Protein AF-A0A090MB06-F1 (afdb_monomer)

Sequence (68 aa):
MPFVHIAWLPKTARNAEVRKEVAKAVINALVNVKSAEISPDKVVVRFSEAVDGFALPAGHTHESVEKK

pLDDT: mean 82.99, std 13.72, range [49.0, 96.69]

InterPro domains:
  IPR014347 Tautomerase/MIF superfamily [SSF55331] (1-50)

Foldseek 3Di:
DEEAEAEEADDPVCDPVVLVVVLVVVLVVQVVPVVNVDDSVPYHYHYDYDNDDDDDPPPADPVRDDDD

Nearest PDB structures (foldseek):
  3m21-assembly1_C  TM=7.219E-01  e=1.245E-02  Helicobacter pylori 26695
  3m21-assembly1_F  TM=7.187E-01  e=7.516E-02  Helicobacter pylori 26695
  8ghp-assembly1_A  TM=4.046E-01  e=2.937E+00  Homo sapiens
  6uoa-assembly1_B  TM=2.787E-01  e=3.373E+00  Homo sapiens

Organism: Ostreococcus tauri (NCBI:txid70448)

Secondary structure (DSSP, 8-state):
--EEEEEE---TT--HHHHHHHHHHHHHHHHH-GGG---GGG-EEEEEE-SS--PPPTT--TTS----

Radius of gyration: 14.13 Å; Cα contacts (8 Å, |Δi|>4): 64; chains: 1; bounding box: 26×36×28 Å

Structure (mmCIF, N/CA/C/O backbone):
data_AF-A0A090MB06-F1
#
_entry.id   AF-A0A090MB06-F1
#
loop_
_atom_site.group_PDB
_atom_site.id
_atom_site.type_symbol
_atom_site.label_atom_id
_atom_site.label_alt_id
_atom_site.label_comp_id
_atom_site.label_asym_id
_atom_site.label_entity_id
_atom_site.label_seq_id
_atom_site.pdbx_PDB_ins_code
_atom_site.Cartn_x
_atom_site.Cartn_y
_atom_site.Cartn_z
_atom_site.occupancy
_atom_site.B_iso_or_equiv
_atom_site.auth_seq_id
_atom_site.auth_comp_id
_atom_site.auth_asym_id
_atom_site.auth_atom_id
_atom_site.pdbx_PDB_model_num
ATOM 1 N N . MET A 1 1 ? -1.370 -6.215 12.818 1.00 83.06 1 MET A N 1
ATOM 2 C CA . MET A 1 1 ? -0.393 -5.235 12.290 1.00 83.06 1 MET A CA 1
ATOM 3 C C . MET A 1 1 ? -0.087 -5.594 10.842 1.00 83.06 1 MET A C 1
ATOM 5 O O . MET A 1 1 ? 0.685 -6.520 10.619 1.00 83.06 1 MET A O 1
ATOM 9 N N . PRO A 1 2 ? -0.761 -4.971 9.866 1.00 89.94 2 PRO A N 1
ATOM 10 C CA . PRO A 1 2 ? -0.559 -5.289 8.456 1.00 89.94 2 PRO A CA 1
ATOM 11 C C . PRO A 1 2 ? 0.810 -4.826 7.943 1.00 89.94 2 PRO A C 1
ATOM 13 O O . PRO A 1 2 ? 1.224 -3.688 8.176 1.00 89.94 2 PRO A O 1
ATOM 16 N N . PHE A 1 3 ? 1.474 -5.696 7.187 1.00 93.06 3 PHE A N 1
ATOM 17 C CA . PHE A 1 3 ? 2.644 -5.359 6.385 1.00 93.06 3 PHE A CA 1
ATOM 18 C C . PHE A 1 3 ? 2.273 -5.512 4.911 1.00 93.06 3 PHE A C 1
ATOM 20 O O . PHE A 1 3 ? 1.905 -6.603 4.477 1.00 93.06 3 PHE A O 1
ATOM 27 N N . VAL A 1 4 ? 2.358 -4.426 4.147 1.00 93.94 4 VAL A N 1
ATOM 28 C CA . VAL A 1 4 ? 2.054 -4.413 2.714 1.00 93.94 4 VAL A CA 1
ATOM 29 C C . VAL A 1 4 ? 3.331 -4.151 1.939 1.00 93.94 4 VAL A C 1
ATOM 31 O O . VAL A 1 4 ? 4.008 -3.143 2.145 1.00 93.94 4 VAL A O 1
ATOM 34 N N . HIS A 1 5 ? 3.644 -5.050 1.014 1.00 91.62 5 HIS A N 1
ATOM 35 C CA . HIS A 1 5 ? 4.742 -4.875 0.079 1.00 91.62 5 HIS A CA 1
ATOM 36 C C . HIS A 1 5 ? 4.188 -4.610 -1.318 1.00 91.62 5 HIS A C 1
ATOM 38 O O . HIS A 1 5 ? 3.450 -5.426 -1.861 1.00 91.62 5 HIS A O 1
ATOM 44 N N . ILE A 1 6 ? 4.559 -3.472 -1.898 1.00 89.94 6 ILE A N 1
ATOM 45 C CA . ILE A 1 6 ? 4.198 -3.089 -3.259 1.00 89.94 6 ILE A CA 1
ATOM 46 C C . ILE A 1 6 ? 5.448 -3.211 -4.122 1.00 89.94 6 ILE A C 1
ATOM 48 O O . ILE A 1 6 ? 6.347 -2.370 -4.057 1.00 89.94 6 ILE A O 1
ATOM 52 N N . ALA A 1 7 ? 5.498 -4.272 -4.919 1.00 86.25 7 ALA A N 1
ATOM 53 C CA . ALA A 1 7 ? 6.489 -4.436 -5.968 1.00 86.25 7 ALA A CA 1
ATOM 54 C C . ALA A 1 7 ? 5.906 -3.886 -7.274 1.00 86.25 7 ALA A C 1
ATOM 56 O O . ALA A 1 7 ? 4.833 -4.309 -7.707 1.00 86.25 7 ALA A O 1
ATOM 57 N N . TRP A 1 8 ? 6.576 -2.920 -7.899 1.00 83.44 8 TRP A N 1
ATOM 58 C CA . TRP A 1 8 ? 6.083 -2.314 -9.138 1.00 83.44 8 TRP A CA 1
ATOM 59 C C . TRP A 1 8 ? 7.207 -2.030 -10.133 1.00 83.44 8 TRP A C 1
ATOM 61 O O . TRP A 1 8 ? 8.354 -1.814 -9.758 1.00 83.44 8 TRP A O 1
ATOM 71 N N . LEU A 1 9 ? 6.882 -2.035 -11.425 1.00 81.62 9 LEU A N 1
ATOM 72 C CA . LEU A 1 9 ? 7.864 -1.743 -12.475 1.00 81.62 9 LEU A CA 1
ATOM 73 C C . LEU A 1 9 ? 8.470 -0.330 -12.307 1.00 81.62 9 LEU A C 1
ATOM 75 O O . LEU A 1 9 ? 7.733 0.619 -12.012 1.00 81.62 9 LEU A O 1
ATOM 79 N N . PRO A 1 10 ? 9.774 -0.130 -12.522 1.00 76.19 10 PRO A N 1
ATOM 80 C CA . PRO A 1 10 ? 10.345 1.210 -12.510 1.00 76.19 10 PRO A CA 1
ATOM 81 C C . PRO A 1 10 ? 9.717 2.062 -13.630 1.00 76.19 10 PRO A C 1
ATOM 83 O O . PRO A 1 10 ? 9.684 1.674 -14.796 1.00 76.19 10 PRO A O 1
ATOM 86 N N . LYS A 1 11 ? 9.168 3.227 -13.268 1.00 77.25 11 LYS A N 1
ATOM 87 C CA . LYS A 1 11 ? 8.685 4.262 -14.201 1.00 77.25 11 LYS A CA 1
ATOM 88 C C . LYS A 1 11 ? 8.982 5.636 -13.611 1.00 77.25 11 LYS A C 1
ATOM 90 O O . LYS A 1 11 ? 8.788 5.826 -12.414 1.00 77.25 11 LYS A O 1
ATOM 95 N N . THR A 1 12 ? 9.344 6.614 -14.441 1.00 71.75 12 THR A 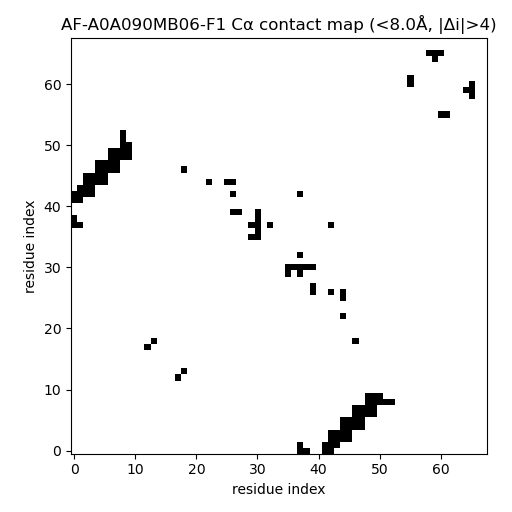N 1
ATOM 96 C CA . THR A 1 12 ? 9.686 7.983 -13.998 1.00 71.75 12 THR A CA 1
ATOM 97 C C . THR A 1 12 ? 8.586 8.638 -13.156 1.00 71.75 12 THR A C 1
ATOM 99 O O . THR A 1 12 ? 8.873 9.332 -12.188 1.00 71.75 12 THR A O 1
ATOM 102 N N . ALA A 1 13 ? 7.316 8.354 -13.462 1.00 73.62 13 ALA A N 1
ATOM 103 C CA . ALA A 1 13 ? 6.170 8.869 -12.712 1.00 73.62 13 ALA A CA 1
ATOM 104 C C . ALA A 1 13 ? 6.024 8.291 -11.283 1.00 73.62 13 ALA A C 1
ATOM 106 O O . ALA A 1 13 ? 5.217 8.784 -10.510 1.00 73.62 13 ALA A O 1
ATOM 107 N N . ARG A 1 14 ? 6.772 7.247 -10.899 1.00 80.50 14 ARG A N 1
ATOM 108 C CA . ARG A 1 14 ? 6.658 6.532 -9.607 1.00 80.50 14 ARG A CA 1
ATOM 109 C C . ARG A 1 14 ? 7.644 7.064 -8.557 1.00 80.50 14 ARG A C 1
ATOM 111 O O . ARG A 1 14 ? 8.372 6.306 -7.904 1.00 80.50 14 ARG A O 1
ATOM 118 N N . ASN A 1 15 ? 7.673 8.389 -8.437 1.00 87.88 15 ASN A N 1
ATOM 119 C CA . ASN A 1 15 ? 8.563 9.146 -7.559 1.00 87.88 15 ASN A CA 1
ATOM 120 C C . ASN A 1 15 ? 8.119 9.094 -6.076 1.00 87.88 15 ASN A C 1
ATOM 122 O O . ASN A 1 15 ? 7.164 8.403 -5.715 1.00 87.88 15 ASN A O 1
ATOM 126 N N . ALA A 1 16 ? 8.833 9.805 -5.199 1.00 90.56 16 ALA A N 1
ATOM 127 C CA . ALA A 1 16 ? 8.563 9.806 -3.760 1.00 90.56 16 ALA A CA 1
ATOM 128 C C . ALA A 1 16 ? 7.162 10.335 -3.392 1.00 90.56 16 ALA A C 1
ATOM 130 O O . ALA A 1 16 ? 6.535 9.803 -2.475 1.00 90.56 16 ALA A O 1
ATOM 131 N N . GLU A 1 17 ? 6.655 11.339 -4.110 1.00 93.31 17 GLU A N 1
ATOM 132 C CA . GLU A 1 17 ? 5.323 11.911 -3.877 1.00 93.31 17 GLU A CA 1
ATOM 133 C C . GLU A 1 17 ? 4.234 10.896 -4.218 1.00 93.31 17 GLU A C 1
ATOM 135 O O . GLU A 1 17 ? 3.385 10.592 -3.381 1.00 93.31 17 GLU A O 1
ATOM 140 N N . VAL A 1 18 ? 4.342 10.256 -5.382 1.00 92.94 18 VAL A N 1
ATOM 141 C CA . VAL A 1 18 ? 3.402 9.209 -5.797 1.00 92.94 18 VAL A CA 1
ATOM 142 C C . VAL A 1 18 ? 3.463 8.003 -4.855 1.00 92.94 18 VAL A C 1
ATOM 144 O O . VAL A 1 18 ? 2.427 7.455 -4.484 1.00 92.94 18 VAL A O 1
ATOM 147 N N . ARG A 1 19 ? 4.653 7.604 -4.378 1.00 91.81 19 ARG A N 1
ATOM 148 C CA . ARG A 1 19 ? 4.783 6.552 -3.345 1.00 91.81 19 ARG A CA 1
ATOM 149 C C . ARG A 1 19 ? 4.040 6.926 -2.060 1.00 91.81 19 ARG A C 1
ATOM 151 O O . ARG A 1 19 ? 3.378 6.076 -1.466 1.00 91.81 19 ARG A O 1
ATOM 158 N N . LYS A 1 20 ? 4.108 8.192 -1.639 1.00 94.31 20 LYS A N 1
ATOM 159 C CA . LYS A 1 20 ? 3.392 8.691 -0.458 1.00 94.31 20 LYS A CA 1
ATOM 160 C C . LYS A 1 20 ? 1.875 8.665 -0.657 1.00 94.31 20 LYS A C 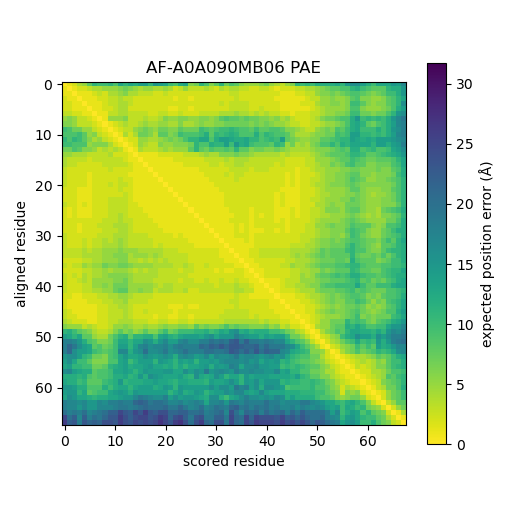1
ATOM 162 O O . LYS A 1 20 ? 1.159 8.241 0.251 1.00 94.31 20 LYS A O 1
ATOM 167 N N . GLU A 1 21 ? 1.387 9.074 -1.826 1.00 96.12 21 GLU A N 1
ATOM 168 C CA . GLU A 1 21 ? -0.040 9.019 -2.170 1.00 96.12 21 GLU A CA 1
ATOM 169 C C . GLU A 1 21 ? -0.572 7.583 -2.160 1.00 96.12 21 GLU A C 1
ATOM 171 O O . GLU A 1 21 ? -1.580 7.297 -1.510 1.00 96.12 21 GLU A O 1
ATOM 176 N N . VAL A 1 22 ? 0.155 6.661 -2.795 1.00 94.62 22 VAL A N 1
ATOM 177 C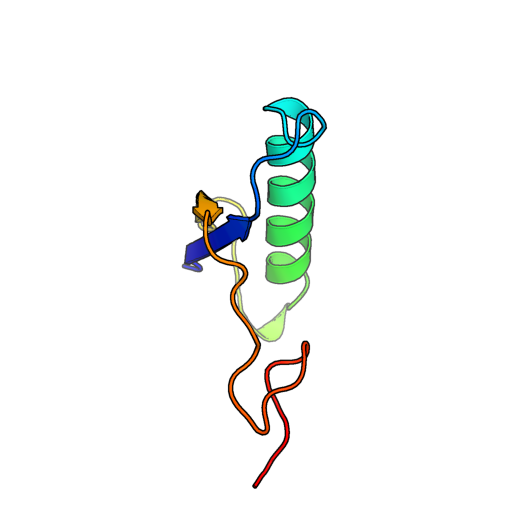 CA . VAL A 1 22 ? -0.195 5.236 -2.823 1.00 94.62 22 VAL A CA 1
ATOM 178 C C . VAL A 1 22 ? -0.194 4.641 -1.414 1.00 94.62 22 VAL A C 1
ATOM 180 O O . VAL A 1 22 ? -1.147 3.959 -1.040 1.00 94.62 22 VAL A O 1
ATOM 183 N N . ALA A 1 23 ? 0.824 4.929 -0.596 1.00 94.88 23 ALA A N 1
ATOM 184 C CA . ALA A 1 23 ? 0.874 4.445 0.783 1.00 94.88 23 ALA A CA 1
ATOM 185 C C . ALA A 1 23 ? -0.334 4.930 1.601 1.00 94.88 23 ALA A C 1
ATOM 187 O O . ALA A 1 23 ? -0.953 4.138 2.311 1.00 94.88 23 ALA A O 1
ATOM 188 N N . LYS A 1 24 ? -0.720 6.205 1.458 1.00 96.50 24 LYS A N 1
ATOM 189 C CA . LYS A 1 24 ? -1.902 6.765 2.127 1.00 96.50 24 LYS A CA 1
ATOM 190 C C . LYS A 1 24 ? -3.189 6.059 1.692 1.00 96.50 24 LYS A C 1
ATOM 192 O O . LYS A 1 24 ? -4.018 5.739 2.541 1.00 96.50 24 LYS A O 1
ATOM 197 N N . ALA A 1 25 ? -3.344 5.788 0.396 1.00 96.69 25 ALA A N 1
ATOM 198 C CA . ALA A 1 25 ? -4.503 5.071 -0.130 1.00 96.69 25 ALA A CA 1
ATOM 199 C C . ALA A 1 25 ? -4.604 3.644 0.438 1.00 96.69 25 ALA A C 1
ATOM 201 O O . ALA A 1 25 ? -5.675 3.238 0.887 1.00 96.69 25 ALA A O 1
ATOM 202 N N . VAL A 1 26 ? -3.485 2.914 0.495 1.00 95.50 26 VAL A N 1
ATOM 203 C CA . VAL A 1 26 ? -3.425 1.553 1.054 1.00 95.50 26 VAL A CA 1
ATOM 204 C C . VAL A 1 26 ? -3.758 1.535 2.544 1.00 95.50 26 VAL A C 1
ATOM 206 O O . VAL A 1 26 ? -4.578 0.727 2.977 1.00 95.50 26 VAL A O 1
ATOM 209 N N . ILE A 1 27 ? -3.167 2.440 3.329 1.00 95.69 27 ILE A N 1
ATOM 210 C CA . ILE A 1 27 ? -3.457 2.547 4.767 1.00 95.69 27 ILE A CA 1
ATOM 211 C C . ILE A 1 27 ? -4.949 2.821 4.981 1.00 95.69 27 ILE A C 1
ATOM 213 O O . ILE A 1 27 ? -5.587 2.137 5.779 1.00 95.69 27 ILE A O 1
ATOM 217 N N . ASN A 1 28 ? -5.525 3.765 4.232 1.00 95.88 28 ASN A N 1
ATOM 218 C CA . ASN A 1 28 ? -6.949 4.084 4.323 1.00 95.88 28 ASN A CA 1
ATOM 219 C C . ASN A 1 28 ? -7.836 2.883 3.971 1.00 95.88 28 ASN A C 1
ATOM 221 O O . ASN A 1 28 ? -8.810 2.625 4.674 1.00 95.88 28 ASN A O 1
ATOM 225 N N . ALA A 1 29 ? -7.499 2.137 2.916 1.00 95.25 29 ALA A N 1
ATOM 226 C CA . ALA A 1 29 ? -8.247 0.946 2.524 1.00 95.25 29 ALA A CA 1
ATOM 227 C C . ALA A 1 29 ? -8.273 -0.098 3.651 1.00 95.25 29 ALA A C 1
ATOM 229 O O . ALA A 1 29 ? -9.340 -0.593 4.005 1.00 95.25 29 ALA A O 1
ATOM 230 N N . LEU A 1 30 ? -7.121 -0.366 4.273 1.00 94.44 30 LEU A N 1
ATOM 231 C CA . LEU A 1 30 ? -7.009 -1.319 5.379 1.00 94.44 30 LEU A CA 1
ATOM 232 C C . LEU A 1 30 ? -7.783 -0.868 6.625 1.00 94.44 30 LEU A C 1
ATOM 234 O O . LEU A 1 30 ? -8.534 -1.646 7.204 1.00 94.44 30 LEU A O 1
ATOM 238 N N . VAL A 1 31 ? -7.652 0.400 7.015 1.00 94.62 31 VAL A N 1
ATOM 239 C CA . VAL A 1 31 ? -8.319 0.971 8.203 1.00 94.62 31 VAL A CA 1
ATOM 24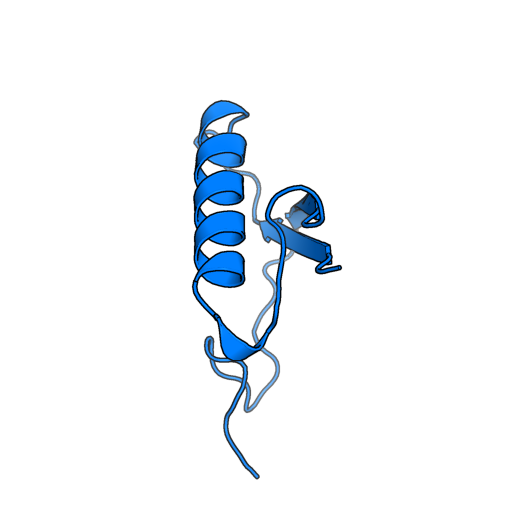0 C C . VAL A 1 31 ? -9.841 1.104 8.013 1.00 94.62 31 VAL A C 1
ATOM 242 O O . VAL A 1 31 ? -10.606 1.199 8.982 1.00 94.62 31 VAL A O 1
ATOM 245 N N . ASN A 1 32 ? -10.325 1.110 6.770 1.00 96.12 32 ASN A N 1
ATOM 246 C CA . ASN A 1 32 ? -11.756 1.130 6.473 1.00 96.12 32 ASN A CA 1
ATOM 247 C C . ASN A 1 32 ? -12.438 -0.230 6.668 1.00 96.12 32 ASN A C 1
ATOM 249 O O . ASN A 1 32 ? -13.652 -0.259 6.873 1.00 96.12 32 ASN A O 1
ATOM 253 N N . VAL A 1 33 ? -11.687 -1.334 6.714 1.00 94.75 33 VAL A N 1
ATOM 254 C CA . VAL A 1 33 ? -12.219 -2.655 7.077 1.00 94.75 33 VAL A CA 1
ATOM 255 C C . VAL A 1 33 ? -12.360 -2.734 8.598 1.00 94.75 33 VAL A C 1
ATOM 257 O O . VAL A 1 33 ? -11.468 -3.191 9.309 1.00 94.75 33 VAL A O 1
ATOM 260 N N . LYS A 1 34 ? -13.491 -2.247 9.122 1.00 92.12 34 LYS A N 1
ATOM 261 C CA . LYS A 1 34 ? -13.705 -2.095 10.574 1.00 92.12 34 LYS A CA 1
ATOM 262 C C . LYS A 1 34 ? -13.620 -3.410 11.344 1.00 92.12 34 LYS A C 1
ATOM 264 O O . LYS A 1 34 ? -13.083 -3.424 12.444 1.00 92.12 34 LYS A O 1
ATOM 269 N N . SER A 1 35 ? -14.057 -4.512 10.739 1.00 94.25 35 SER A N 1
ATOM 270 C CA . SER A 1 35 ? -13.959 -5.856 11.319 1.00 94.25 35 SER A CA 1
ATOM 271 C C . SER A 1 35 ? -12.525 -6.380 11.456 1.00 94.25 35 SER A C 1
ATOM 273 O O . SER A 1 35 ? -12.328 -7.398 12.105 1.00 94.25 35 SER A O 1
ATOM 275 N N . ALA A 1 36 ? -11.536 -5.729 10.834 1.00 90.44 36 ALA A N 1
ATOM 276 C CA . ALA A 1 36 ? -10.130 -6.118 10.926 1.00 90.44 36 ALA A CA 1
ATOM 277 C C . ALA A 1 36 ? -9.371 -5.406 12.063 1.00 90.44 36 ALA A C 1
ATOM 279 O O . ALA A 1 36 ? -8.209 -5.735 12.296 1.00 90.44 36 ALA A O 1
ATOM 280 N N . GLU A 1 37 ? -9.995 -4.428 12.738 1.00 92.62 37 GLU A N 1
ATOM 281 C CA . GLU A 1 37 ? -9.435 -3.720 13.905 1.00 92.62 37 GLU A CA 1
ATOM 282 C C . GLU A 1 37 ? -8.015 -3.156 13.669 1.00 92.62 37 GLU A C 1
ATOM 284 O O . GLU A 1 37 ? -7.112 -3.255 14.501 1.00 92.62 37 GLU A O 1
ATOM 289 N N . ILE A 1 38 ? -7.792 -2.566 12.489 1.00 94.56 38 ILE A N 1
ATOM 290 C CA . ILE A 1 38 ? -6.485 -2.042 12.073 1.00 94.56 38 ILE A CA 1
ATOM 291 C C . ILE A 1 38 ? -6.342 -0.573 12.478 1.00 94.56 38 ILE A C 1
ATOM 293 O O . ILE A 1 38 ? -7.075 0.290 11.993 1.00 94.56 38 ILE A O 1
ATOM 297 N N . SER A 1 39 ? -5.322 -0.275 13.283 1.00 92.38 39 SER A N 1
ATOM 298 C CA . SER A 1 39 ? -4.891 1.101 13.553 1.00 92.38 39 SER A CA 1
ATOM 299 C C . SER A 1 39 ? -3.918 1.608 12.475 1.00 92.38 39 SER A C 1
ATOM 301 O O . SER A 1 39 ? -3.001 0.874 12.090 1.00 92.38 39 SER A O 1
ATOM 303 N N . PRO A 1 40 ? -4.058 2.861 11.998 1.00 89.50 40 PRO A N 1
ATOM 304 C CA . PRO A 1 40 ? -3.239 3.408 10.911 1.00 89.50 40 PRO A CA 1
ATOM 305 C C . PRO A 1 40 ? -1.739 3.481 11.238 1.00 89.50 40 PRO A C 1
ATOM 307 O O . PRO A 1 40 ? -0.915 3.266 10.355 1.00 89.50 40 PRO A O 1
ATOM 310 N N . ASP A 1 41 ? -1.369 3.734 12.497 1.00 90.88 41 ASP A N 1
ATOM 311 C CA . ASP A 1 41 ? 0.025 3.799 12.966 1.00 90.88 41 ASP A CA 1
ATOM 312 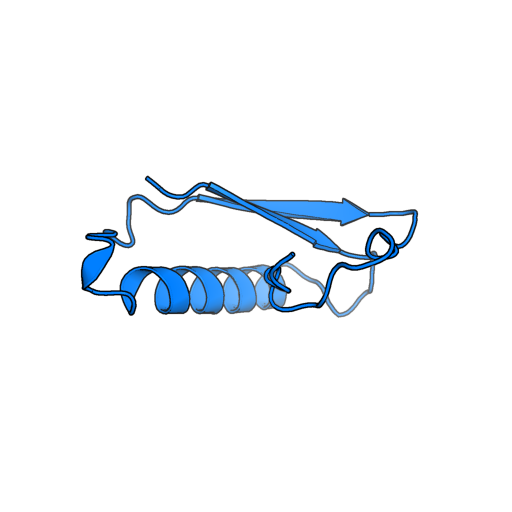C C . ASP A 1 41 ? 0.711 2.422 13.022 1.00 90.88 41 ASP A C 1
ATOM 314 O O . ASP A 1 41 ? 1.918 2.327 13.243 1.00 90.88 41 ASP A O 1
ATOM 318 N N . LYS A 1 42 ? -0.058 1.345 12.825 1.00 89.88 42 LYS A N 1
ATOM 319 C CA . LYS A 1 42 ? 0.395 -0.050 12.830 1.00 89.88 42 LYS A CA 1
ATOM 320 C C . LYS A 1 42 ? 0.383 -0.677 11.435 1.00 89.88 42 LYS A C 1
ATOM 322 O O . LYS A 1 42 ? 0.389 -1.903 11.318 1.00 89.88 42 LYS A O 1
ATOM 327 N N . VAL A 1 43 ? 0.344 0.132 10.379 1.00 92.56 43 VAL A N 1
ATOM 328 C CA . VAL A 1 43 ? 0.455 -0.337 8.993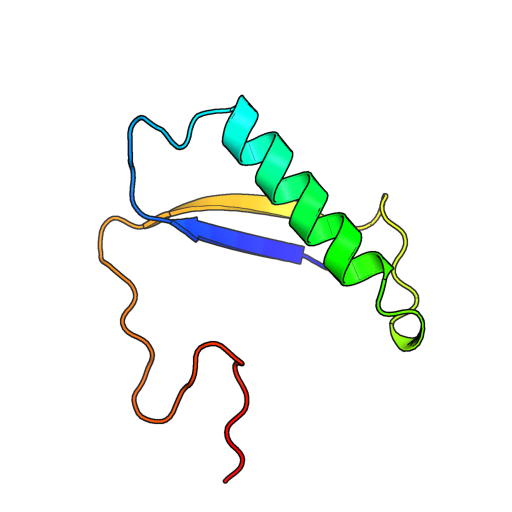 1.00 92.56 43 VAL A CA 1
ATOM 329 C C . VAL A 1 43 ? 1.815 0.062 8.441 1.00 92.56 43 VAL A C 1
ATOM 331 O O . VAL A 1 43 ? 2.183 1.234 8.452 1.00 92.56 43 VAL A O 1
ATOM 334 N N . VAL A 1 44 ? 2.554 -0.912 7.915 1.00 94.00 44 VAL A N 1
ATOM 335 C CA . VAL A 1 44 ? 3.823 -0.665 7.220 1.00 94.00 44 VAL A CA 1
ATOM 336 C C . VAL A 1 44 ? 3.622 -0.907 5.731 1.00 94.00 44 VAL A C 1
ATOM 338 O O . VAL A 1 44 ? 3.213 -1.997 5.336 1.00 94.00 44 VAL A O 1
ATOM 341 N N . VAL A 1 45 ? 3.935 0.095 4.904 1.00 94.81 45 VAL A N 1
ATOM 342 C CA . VAL A 1 45 ? 3.926 -0.017 3.438 1.00 94.81 45 VAL A CA 1
ATOM 343 C C . VAL A 1 45 ? 5.356 0.107 2.923 1.00 94.81 45 VAL A C 1
ATOM 345 O O . VAL A 1 45 ? 6.003 1.137 3.113 1.00 94.81 45 VAL A O 1
ATOM 348 N N . ARG A 1 46 ? 5.858 -0.940 2.266 1.00 93.25 46 ARG A N 1
ATOM 349 C CA . ARG A 1 46 ? 7.186 -0.966 1.640 1.00 93.25 46 ARG A CA 1
ATOM 350 C C . ARG A 1 46 ? 7.048 -0.991 0.123 1.00 93.25 46 ARG A C 1
ATOM 352 O O . ARG A 1 46 ? 6.193 -1.694 -0.404 1.00 93.25 46 ARG A O 1
ATOM 359 N N . PHE A 1 47 ? 7.935 -0.279 -0.565 1.00 90.69 47 PHE A N 1
ATOM 360 C CA . PHE A 1 47 ?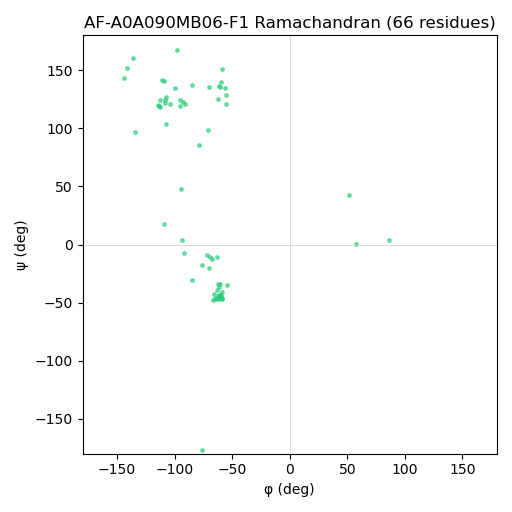 8.037 -0.299 -2.022 1.00 90.69 47 PHE A CA 1
ATOM 361 C C . PHE A 1 47 ? 9.305 -1.027 -2.461 1.00 90.69 47 PHE A C 1
ATOM 363 O O . PHE A 1 47 ? 10.368 -0.838 -1.863 1.00 90.69 47 PHE A O 1
ATOM 370 N N . SER A 1 48 ? 9.197 -1.807 -3.530 1.00 88.00 48 SER A N 1
ATOM 371 C CA . SER A 1 48 ? 10.331 -2.354 -4.274 1.00 88.00 48 SER A CA 1
ATOM 372 C C . SER A 1 48 ? 10.098 -2.221 -5.772 1.00 88.00 48 SER A C 1
ATOM 374 O O . SER A 1 48 ? 8.972 -2.019 -6.238 1.00 88.00 48 SER A O 1
ATOM 376 N N . GLU A 1 49 ? 11.184 -2.304 -6.528 1.00 84.00 49 GLU A N 1
ATOM 377 C CA . GLU A 1 49 ? 11.131 -2.333 -7.982 1.00 84.00 49 GLU A CA 1
ATOM 378 C C . GLU A 1 49 ? 11.155 -3.786 -8.448 1.00 84.00 49 GLU A C 1
ATOM 380 O O . GLU A 1 49 ? 12.041 -4.555 -8.079 1.00 84.00 49 GLU A O 1
ATOM 385 N N . ALA A 1 50 ? 10.144 -4.162 -9.225 1.00 76.62 50 ALA A N 1
ATOM 386 C CA . ALA A 1 50 ? 10.088 -5.447 -9.905 1.00 76.62 50 ALA A CA 1
ATOM 387 C C . ALA A 1 50 ? 10.612 -5.238 -11.322 1.00 76.62 50 ALA A C 1
ATOM 389 O O . ALA A 1 50 ? 10.054 -4.420 -12.049 1.00 76.62 50 ALA A O 1
ATOM 390 N N . VAL A 1 51 ? 11.690 -5.924 -11.693 1.00 65.69 51 VAL A N 1
ATOM 391 C CA . VAL A 1 51 ? 12.273 -5.821 -13.042 1.00 65.69 51 VAL A CA 1
ATOM 392 C C . VAL A 1 51 ? 11.566 -6.774 -14.009 1.00 65.69 51 VAL A C 1
ATOM 394 O O . VAL A 1 51 ? 11.349 -6.420 -15.163 1.00 65.69 51 VAL A O 1
ATOM 397 N N . ASP A 1 52 ? 11.074 -7.902 -13.496 1.00 63.28 52 ASP A N 1
ATOM 398 C CA . ASP A 1 52 ? 10.262 -8.857 -14.240 1.00 63.28 52 ASP A CA 1
ATOM 399 C C . ASP A 1 52 ? 8.800 -8.703 -13.819 1.00 63.28 52 ASP A C 1
ATOM 401 O O . ASP A 1 52 ? 8.456 -8.788 -12.637 1.00 63.28 52 ASP A O 1
ATOM 405 N N . GLY A 1 53 ? 7.924 -8.397 -14.777 1.00 58.78 53 GLY A N 1
ATOM 406 C CA . GLY A 1 53 ? 6.492 -8.286 -14.516 1.00 58.78 53 GLY A CA 1
ATOM 407 C C . GLY A 1 53 ? 5.969 -9.578 -13.889 1.00 58.78 53 GLY A C 1
ATOM 408 O O . GLY A 1 53 ? 6.080 -10.646 -14.483 1.00 58.78 53 GLY A O 1
ATOM 409 N N . PHE A 1 54 ? 5.394 -9.493 -12.690 1.00 65.75 54 PHE A N 1
ATOM 410 C CA . PHE A 1 54 ? 4.762 -10.643 -12.052 1.00 65.75 54 PHE A CA 1
ATOM 411 C C . PHE A 1 54 ? 3.466 -10.971 -12.798 1.00 65.75 54 PHE A C 1
ATOM 413 O O . PHE A 1 54 ? 2.438 -10.325 -12.583 1.00 65.75 54 PHE A O 1
ATOM 420 N N . ALA A 1 55 ? 3.513 -11.953 -13.700 1.00 67.69 55 ALA A N 1
ATOM 421 C CA . ALA A 1 55 ? 2.296 -12.561 -14.216 1.00 67.69 55 ALA A CA 1
ATOM 422 C C . ALA A 1 55 ? 1.540 -13.203 -13.045 1.00 67.69 55 ALA A C 1
ATOM 424 O O . ALA A 1 55 ? 2.147 -13.844 -12.183 1.00 67.69 55 ALA A O 1
ATOM 425 N N . LEU A 1 56 ? 0.220 -13.019 -13.001 1.00 66.38 56 LEU A N 1
ATOM 426 C CA . LEU A 1 56 ? -0.606 -13.734 -12.034 1.00 66.38 56 LEU A CA 1
ATOM 427 C C . LEU A 1 56 ? -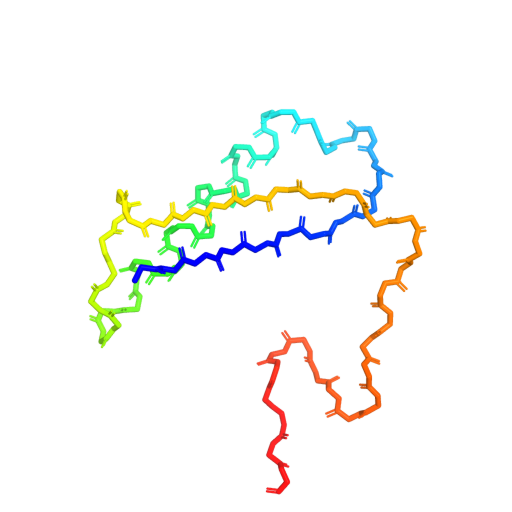0.461 -15.245 -12.289 1.00 66.38 56 LEU A C 1
ATOM 429 O O . LEU A 1 56 ? -0.492 -15.658 -13.454 1.00 66.38 56 LEU A O 1
ATOM 433 N N . PRO A 1 57 ? -0.298 -16.081 -11.245 1.00 67.88 57 PRO A N 1
ATOM 434 C CA . PRO A 1 57 ? -0.311 -17.525 -11.431 1.00 67.88 57 PRO A CA 1
ATOM 435 C C . PRO A 1 57 ? -1.640 -17.971 -12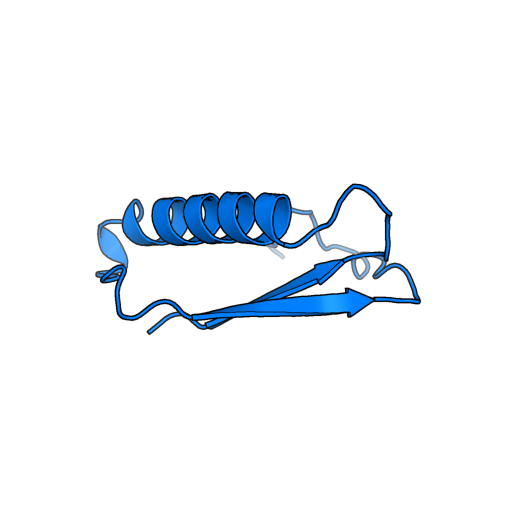.054 1.00 67.88 57 PRO A C 1
ATOM 437 O O . PRO A 1 57 ? -2.678 -17.332 -11.861 1.00 67.88 57 PRO A O 1
ATOM 440 N N . ALA A 1 58 ? -1.624 -19.071 -12.807 1.00 77.00 58 ALA A N 1
ATOM 441 C CA . ALA A 1 58 ? -2.827 -19.579 -13.461 1.00 77.00 58 ALA A CA 1
ATOM 442 C C . ALA A 1 58 ? -3.957 -19.819 -12.440 1.00 77.00 58 ALA A C 1
ATOM 444 O O . ALA A 1 58 ? -3.745 -20.476 -11.422 1.00 77.00 58 ALA A O 1
ATOM 445 N N . GLY A 1 59 ? -5.150 -19.281 -12.717 1.00 70.69 59 GLY A N 1
ATOM 446 C CA . GLY A 1 59 ? -6.314 -19.368 -11.825 1.00 70.69 59 GLY A CA 1
ATOM 447 C C . GLY A 1 59 ? -6.402 -18.278 -10.748 1.00 70.69 59 GLY A C 1
ATOM 448 O O . GLY A 1 59 ? -7.311 -18.326 -9.928 1.00 70.69 59 GLY A O 1
ATOM 449 N N . HIS A 1 60 ? -5.494 -17.296 -10.734 1.00 64.81 60 HIS A N 1
ATOM 450 C CA . HIS A 1 60 ? -5.576 -16.145 -9.833 1.00 64.81 60 HIS A CA 1
ATOM 451 C C . HIS A 1 60 ? -6.151 -14.919 -10.550 1.00 64.81 60 HIS A C 1
ATOM 453 O O . HIS A 1 60 ? -5.704 -14.553 -11.637 1.00 64.81 60 HIS A O 1
ATOM 459 N N . THR A 1 61 ? -7.091 -14.234 -9.900 1.00 75.56 61 THR A N 1
ATOM 460 C CA . THR A 1 61 ? -7.575 -12.912 -10.315 1.00 75.56 61 THR A CA 1
ATOM 461 C C . THR A 1 61 ? -6.890 -11.805 -9.515 1.00 75.56 61 THR A C 1
ATOM 463 O O . THR A 1 61 ? -6.251 -12.042 -8.486 1.00 75.56 61 THR A O 1
ATOM 466 N N . HIS A 1 62 ? -7.041 -10.559 -9.973 1.00 69.19 62 HIS A N 1
ATOM 467 C CA . HIS A 1 62 ? -6.564 -9.369 -9.260 1.00 69.19 62 HIS A CA 1
ATOM 468 C C . HIS A 1 62 ? -7.248 -9.165 -7.894 1.00 69.19 62 HIS A C 1
ATOM 470 O O . HIS A 1 62 ? -6.774 -8.363 -7.093 1.00 69.19 62 HIS A O 1
ATOM 476 N N . GLU A 1 63 ? -8.310 -9.918 -7.602 1.00 68.56 63 GLU A N 1
ATOM 477 C CA . GLU A 1 63 ? -9.018 -9.919 -6.320 1.00 68.56 63 GLU A CA 1
ATOM 478 C C . GLU A 1 63 ? -8.504 -11.005 -5.352 1.00 68.56 63 GLU A C 1
ATOM 480 O O . GLU A 1 63 ? -9.032 -11.147 -4.255 1.00 68.56 63 GLU A O 1
ATOM 485 N N . SER A 1 64 ? -7.452 -11.760 -5.714 1.00 51.97 64 SER A N 1
ATOM 486 C CA . SER A 1 64 ? -6.855 -12.864 -4.926 1.00 51.97 64 SER A CA 1
ATOM 487 C C . SER A 1 64 ? -7.793 -14.012 -4.534 1.00 51.97 64 SER A C 1
ATOM 489 O O . SER A 1 64 ? -7.339 -14.969 -3.908 1.00 51.97 64 SER A O 1
ATOM 491 N N . VAL A 1 65 ? -9.071 -13.969 -4.911 1.00 54.25 65 VAL A N 1
ATOM 492 C CA . VAL A 1 65 ? -10.042 -15.000 -4.558 1.00 54.25 65 VAL A CA 1
ATOM 493 C C . VAL A 1 65 ? -10.846 -15.369 -5.793 1.00 54.25 65 VAL A C 1
ATOM 495 O O . VAL A 1 65 ? -11.853 -14.746 -6.098 1.00 54.25 65 VAL A O 1
ATOM 498 N N . GLU A 1 66 ? -10.452 -16.445 -6.462 1.00 49.91 66 GLU A N 1
ATOM 499 C CA . GLU A 1 66 ? -11.460 -17.311 -7.062 1.00 49.91 66 GLU A CA 1
ATOM 500 C C . GLU A 1 66 ? -11.405 -18.659 -6.353 1.00 49.91 66 GLU A C 1
ATOM 502 O O . GLU A 1 66 ? -10.361 -19.305 -6.237 1.00 49.91 66 GLU A O 1
ATOM 507 N N . LYS A 1 67 ? -12.551 -18.997 -5.756 1.00 52.38 67 LYS A N 1
ATOM 508 C CA . LYS A 1 67 ? -12.801 -20.237 -5.030 1.00 52.38 67 LYS A CA 1
ATOM 509 C C . LYS A 1 67 ? -12.516 -21.426 -5.953 1.00 52.38 67 LYS A C 1
ATOM 511 O O . LYS A 1 67 ? -12.992 -21.439 -7.086 1.00 52.38 67 LYS A O 1
ATOM 516 N N . LYS A 1 68 ? -11.808 -22.434 -5.435 1.00 49.00 68 LYS A N 1
ATOM 517 C CA . LYS A 1 68 ? -12.057 -23.811 -5.879 1.00 49.00 68 LYS A CA 1
ATOM 518 C C . LYS A 1 68 ? -13.465 -24.229 -5.473 1.00 49.00 68 LYS A C 1
ATOM 520 O O . LYS A 1 68 ? -13.885 -23.824 -4.363 1.00 49.00 68 LYS A O 1
#

Mean predicted aligned error: 6.86 Å

Solvent-accessible surface area (backbone atoms only — not comparable to full-atom values): 4426 Å² total; per-residue (Å²): 121,56,75,45,78,47,70,40,67,84,51,88,82,68,40,74,67,49,50,51,54,51,45,51,52,52,46,50,57,53,43,64,41,64,93,69,74,49,56,69,94,46,52,46,76,46,81,49,74,31,89,66,82,81,72,70,59,91,82,55,51,100,77,76,69,61,83,130